Protein AF-A0A3M1G758-F1 (afdb_monomer)

Solvent-accessible surface area (backbone atoms only — not comparable to full-atom values): 5010 Å² total; per-residue (Å²): 80,79,95,74,76,41,67,63,45,81,38,64,57,100,51,29,73,61,25,36,37,34,60,63,30,47,44,62,57,33,50,70,67,70,50,59,76,88,76,58,53,69,82,77,36,33,45,65,84,67,70,62,44,50,74,86,57,57,70,69,60,51,51,51,51,28,59,78,68,73,43,94,74,65,55,57,21,44,100,84,54,30,103

Sequence (83 aa):
MRDNDIGAVPICEHGHLVGIVTDRDIACRGLANGHDPRALRARDVMSDHVVFCQDDEDAEDAVLVMEIRHIRRLPVLDRRQRL

Structure (mmCIF, N/CA/C/O backbone):
data_AF-A0A3M1G758-F1
#
_entry.id   AF-A0A3M1G758-F1
#
loop_
_atom_site.group_PDB
_atom_site.id
_atom_site.type_symbol
_atom_site.label_atom_id
_atom_site.label_alt_id
_atom_site.label_comp_id
_atom_site.label_asym_id
_atom_site.label_entity_id
_atom_site.label_seq_id
_atom_site.pdbx_PDB_ins_code
_atom_site.Cartn_x
_atom_site.Cartn_y
_atom_site.Cartn_z
_atom_site.occupancy
_atom_site.B_iso_or_equiv
_atom_site.auth_seq_id
_atom_site.auth_comp_id
_atom_site.auth_asym_id
_atom_site.auth_atom_id
_atom_site.pdbx_PDB_model_num
ATOM 1 N N . MET A 1 1 ? -4.135 6.885 -9.682 1.00 91.00 1 MET A N 1
ATOM 2 C CA . MET A 1 1 ? -3.307 7.796 -8.865 1.00 91.00 1 MET A CA 1
ATOM 3 C C . MET A 1 1 ? -3.599 9.229 -9.259 1.00 91.00 1 MET A C 1
ATOM 5 O O . MET A 1 1 ? -4.428 9.814 -8.586 1.00 91.00 1 MET A O 1
ATOM 9 N N . ARG A 1 2 ? -3.101 9.730 -10.401 1.00 94.56 2 ARG A N 1
ATOM 10 C CA . ARG A 1 2 ? -3.383 11.096 -10.891 1.00 94.56 2 ARG A CA 1
ATOM 11 C C . ARG A 1 2 ? -4.867 11.482 -10.907 1.00 94.56 2 ARG A C 1
ATOM 13 O O . ARG A 1 2 ? -5.230 12.478 -10.306 1.00 94.56 2 ARG A O 1
ATOM 20 N N . ASP A 1 3 ? -5.712 10.690 -11.563 1.00 97.38 3 ASP A N 1
ATOM 21 C CA . ASP A 1 3 ? -7.114 11.082 -11.788 1.00 97.38 3 ASP A CA 1
ATOM 22 C C . ASP A 1 3 ? -7.952 11.130 -10.492 1.00 97.38 3 ASP A C 1
ATOM 24 O O . ASP A 1 3 ? -9.003 11.756 -10.471 1.00 97.38 3 ASP A O 1
ATOM 28 N N . ASN A 1 4 ? -7.474 10.494 -9.413 1.00 96.44 4 ASN A N 1
ATOM 29 C CA . ASN A 1 4 ? -8.107 10.503 -8.088 1.00 96.44 4 ASN A CA 1
ATOM 30 C C . ASN A 1 4 ? -7.292 11.293 -7.043 1.00 96.44 4 ASN A C 1
ATOM 32 O O . ASN A 1 4 ? -7.637 11.250 -5.871 1.00 96.44 4 ASN A O 1
ATOM 36 N N . ASP A 1 5 ? -6.194 11.944 -7.442 1.00 95.81 5 ASP A N 1
ATOM 37 C CA . ASP A 1 5 ? -5.250 12.639 -6.551 1.00 95.81 5 ASP A CA 1
ATOM 38 C C . ASP A 1 5 ? -4.781 11.805 -5.335 1.00 95.81 5 ASP A C 1
ATOM 40 O O . ASP A 1 5 ? -4.761 12.249 -4.189 1.00 95.81 5 ASP A O 1
ATOM 44 N N . ILE A 1 6 ? -4.411 10.542 -5.585 1.00 95.62 6 ILE A N 1
ATOM 45 C CA . ILE A 1 6 ? -3.930 9.609 -4.550 1.00 95.62 6 ILE A CA 1
ATOM 46 C C . ILE A 1 6 ? -2.497 9.149 -4.812 1.00 95.62 6 ILE A C 1
ATOM 48 O O . ILE A 1 6 ? -2.146 8.809 -5.943 1.00 95.62 6 ILE A O 1
ATOM 52 N N . GLY A 1 7 ? -1.711 9.047 -3.735 1.00 94.62 7 GLY A N 1
ATOM 53 C CA . GLY A 1 7 ? -0.309 8.602 -3.768 1.00 94.62 7 GLY A CA 1
ATOM 54 C C . GLY A 1 7 ? -0.054 7.173 -3.274 1.00 94.62 7 GLY A C 1
ATOM 55 O O . GLY A 1 7 ? 1.096 6.776 -3.068 1.00 94.62 7 GLY A O 1
ATOM 56 N N . ALA A 1 8 ? -1.115 6.401 -3.026 1.00 95.12 8 ALA A N 1
ATOM 57 C CA . ALA A 1 8 ? -1.025 4.969 -2.764 1.00 95.12 8 ALA A CA 1
ATOM 58 C C . ALA A 1 8 ? -2.271 4.229 -3.242 1.00 95.12 8 ALA A C 1
ATOM 60 O O . ALA A 1 8 ? -3.373 4.773 -3.200 1.00 95.12 8 ALA A O 1
ATOM 61 N N . VAL A 1 9 ? -2.081 2.988 -3.678 1.00 95.81 9 VAL A N 1
ATOM 62 C CA . VAL A 1 9 ? -3.137 2.106 -4.169 1.00 95.81 9 VAL A CA 1
ATOM 63 C C . VAL A 1 9 ? -2.949 0.724 -3.540 1.00 95.81 9 VAL A C 1
ATOM 65 O O . VAL A 1 9 ? -1.943 0.066 -3.825 1.00 95.81 9 VAL A O 1
ATOM 68 N N . PRO A 1 10 ? -3.883 0.276 -2.684 1.00 95.69 10 PRO A N 1
ATOM 69 C CA . PRO A 1 10 ? -3.945 -1.108 -2.233 1.00 95.69 10 PRO A CA 1
ATOM 70 C C . PRO A 1 10 ? -4.176 -2.057 -3.413 1.00 95.69 10 PRO A C 1
ATOM 72 O O . PRO A 1 10 ? -4.981 -1.781 -4.302 1.00 95.69 10 PRO A O 1
ATOM 75 N N . ILE A 1 11 ? -3.474 -3.183 -3.418 1.00 96.31 11 ILE A N 1
ATOM 76 C CA . ILE A 1 11 ? -3.608 -4.245 -4.412 1.00 96.31 11 ILE A CA 1
ATOM 77 C C . ILE A 1 11 ? -4.323 -5.409 -3.743 1.00 96.31 11 ILE A C 1
ATOM 79 O O . ILE A 1 11 ? -3.896 -5.875 -2.686 1.00 96.31 11 ILE A O 1
ATOM 83 N N . CYS A 1 12 ? -5.420 -5.866 -4.343 1.00 94.62 12 CYS A N 1
ATOM 84 C CA . CYS A 1 12 ? -6.236 -6.941 -3.796 1.00 94.62 12 CYS A CA 1
ATOM 85 C C . CYS A 1 12 ? -6.398 -8.093 -4.786 1.00 94.62 12 CYS A C 1
ATOM 87 O O . CYS A 1 12 ? -6.600 -7.868 -5.979 1.00 94.62 12 CYS A O 1
ATOM 89 N N . GLU A 1 13 ? -6.407 -9.319 -4.270 1.00 94.44 13 GLU A N 1
ATOM 90 C CA . GLU A 1 13 ? -6.800 -10.521 -5.007 1.00 94.44 13 GLU A CA 1
ATOM 91 C C . GLU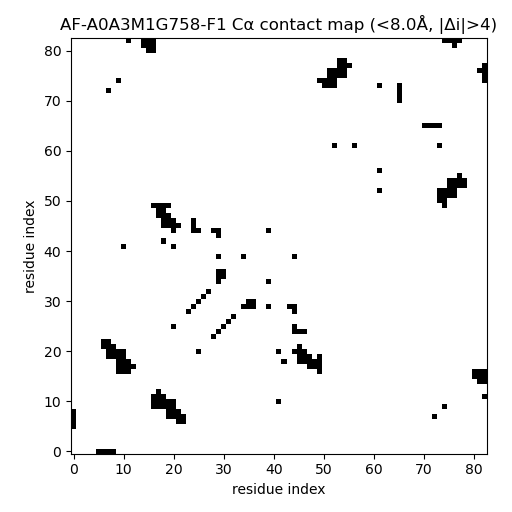 A 1 13 ? -7.996 -11.164 -4.316 1.00 94.44 13 GLU A C 1
ATOM 93 O O . GLU A 1 13 ? -7.983 -11.421 -3.115 1.00 94.44 13 GLU A O 1
ATOM 98 N N . HIS A 1 14 ? -9.082 -11.368 -5.066 1.00 93.88 14 HIS A N 1
ATOM 99 C CA . HIS A 1 14 ? -10.352 -11.875 -4.531 1.00 93.88 14 HIS A CA 1
ATOM 100 C C . HIS A 1 14 ? -10.873 -11.100 -3.304 1.00 93.88 14 HIS A C 1
ATOM 102 O O . HIS A 1 14 ? -11.616 -11.652 -2.497 1.00 93.88 14 HIS A O 1
ATOM 108 N N . GLY A 1 15 ? -10.510 -9.816 -3.195 1.00 91.88 15 GLY A N 1
ATOM 109 C CA . GLY A 1 15 ? -10.849 -8.909 -2.095 1.00 91.88 15 GLY A CA 1
ATOM 110 C C . GLY A 1 15 ? -9.972 -9.033 -0.848 1.00 91.88 15 GLY A C 1
ATOM 111 O O . GLY A 1 15 ? -10.269 -8.379 0.143 1.00 91.88 15 GLY A O 1
ATOM 112 N N . HIS A 1 16 ? -8.908 -9.833 -0.890 1.00 93.31 16 HIS A N 1
ATOM 113 C CA . HIS A 1 16 ? -7.874 -9.854 0.140 1.00 93.31 16 HIS A CA 1
ATOM 114 C C . HIS A 1 16 ? -6.743 -8.908 -0.237 1.00 93.31 16 HIS A C 1
ATOM 116 O O . HIS A 1 16 ? -6.293 -8.914 -1.383 1.00 93.31 16 HIS A O 1
ATOM 122 N N . LEU A 1 17 ? -6.277 -8.113 0.724 1.00 95.19 17 LEU A N 1
ATOM 123 C CA . LEU A 1 17 ? -5.130 -7.232 0.543 1.00 95.19 17 LEU A CA 1
ATOM 124 C C . LEU A 1 17 ? -3.856 -8.069 0.351 1.00 95.19 17 LEU A C 1
ATOM 126 O O . LEU A 1 17 ? -3.454 -8.801 1.251 1.00 95.19 17 LEU A O 1
ATOM 130 N N . VAL A 1 18 ? -3.216 -7.944 -0.812 1.00 95.31 18 VAL A N 1
ATOM 131 C CA . VAL A 1 18 ? -1.975 -8.671 -1.148 1.00 95.31 18 VAL A CA 1
ATOM 132 C C . VAL A 1 18 ? -0.757 -7.759 -1.274 1.00 95.31 18 VAL A C 1
ATOM 134 O O . VAL A 1 18 ? 0.374 -8.238 -1.267 1.00 95.31 18 VAL A O 1
ATOM 137 N N . GLY A 1 19 ? -0.961 -6.446 -1.381 1.00 95.69 19 GLY A N 1
ATOM 138 C CA . GLY A 1 19 ? 0.135 -5.498 -1.531 1.00 95.69 19 GLY A CA 1
ATOM 139 C C . GLY A 1 19 ? -0.326 -4.049 -1.561 1.00 95.69 19 GLY A C 1
ATOM 140 O O . GLY A 1 19 ? -1.519 -3.752 -1.534 1.00 95.69 19 GLY A O 1
ATOM 141 N N . ILE A 1 20 ? 0.632 -3.131 -1.628 1.00 96.31 20 ILE A N 1
ATOM 142 C CA . ILE A 1 20 ? 0.374 -1.703 -1.828 1.00 96.31 20 ILE A CA 1
ATOM 143 C C . ILE A 1 20 ? 1.418 -1.115 -2.773 1.00 96.31 20 ILE A C 1
ATOM 145 O O . ILE A 1 20 ? 2.602 -1.448 -2.693 1.00 96.31 20 ILE A O 1
ATOM 149 N N . VAL A 1 21 ? 0.978 -0.238 -3.673 1.00 96.62 21 VAL A N 1
ATOM 150 C CA . VAL A 1 21 ? 1.857 0.536 -4.558 1.00 96.62 21 VAL A CA 1
ATOM 151 C 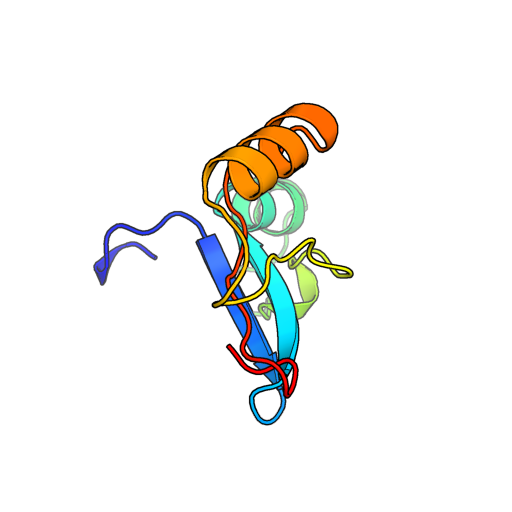C . VAL A 1 21 ? 1.769 2.003 -4.179 1.00 96.62 21 VAL A C 1
ATOM 153 O O . VAL A 1 21 ? 0.674 2.557 -4.099 1.00 96.62 21 VAL A O 1
ATOM 156 N N . THR A 1 22 ? 2.913 2.650 -3.986 1.00 95.06 22 THR A N 1
ATOM 157 C CA . THR A 1 22 ? 3.018 4.100 -3.784 1.00 95.06 22 THR A CA 1
ATOM 158 C C . THR A 1 22 ? 3.754 4.777 -4.939 1.00 95.06 22 THR A C 1
ATOM 160 O O . THR A 1 22 ? 4.464 4.122 -5.704 1.00 95.06 22 THR A O 1
ATOM 163 N N . ASP A 1 23 ? 3.652 6.106 -5.046 1.00 94.81 23 ASP A N 1
ATOM 164 C CA . ASP A 1 23 ? 4.404 6.871 -6.059 1.00 94.81 23 ASP A CA 1
ATOM 165 C C . ASP A 1 23 ? 5.916 6.615 -5.960 1.00 94.81 23 ASP A C 1
ATOM 167 O O . ASP A 1 23 ? 6.623 6.542 -6.967 1.00 94.81 23 ASP A O 1
ATOM 171 N N . ARG A 1 24 ? 6.413 6.425 -4.728 1.00 92.94 24 ARG A N 1
ATOM 172 C CA . ARG A 1 24 ? 7.816 6.101 -4.458 1.00 92.94 24 ARG A CA 1
ATOM 173 C C . ARG A 1 24 ? 8.190 4.728 -5.002 1.00 92.94 24 ARG A C 1
ATOM 175 O O . ARG A 1 24 ? 9.285 4.589 -5.532 1.00 92.94 24 ARG A O 1
ATOM 182 N N . ASP A 1 25 ? 7.312 3.737 -4.895 1.00 94.19 25 ASP A N 1
ATOM 183 C CA . ASP A 1 25 ? 7.581 2.402 -5.430 1.00 94.19 25 ASP A CA 1
ATOM 184 C C . ASP A 1 25 ? 7.687 2.442 -6.957 1.00 94.19 25 ASP A C 1
ATOM 186 O O . ASP A 1 25 ? 8.645 1.920 -7.527 1.00 94.19 25 ASP A O 1
ATOM 190 N N . ILE A 1 26 ? 6.770 3.156 -7.617 1.00 95.00 26 ILE A N 1
ATOM 191 C CA . ILE A 1 26 ? 6.809 3.362 -9.071 1.00 95.00 26 ILE A CA 1
ATOM 192 C C . ILE A 1 26 ? 8.118 4.051 -9.475 1.00 95.00 26 ILE A C 1
ATOM 194 O O . ILE A 1 26 ? 8.810 3.584 -10.381 1.00 95.00 26 ILE A O 1
ATOM 198 N N . ALA A 1 27 ? 8.485 5.136 -8.789 1.00 95.12 27 ALA A N 1
ATOM 199 C CA . ALA A 1 27 ? 9.686 5.902 -9.104 1.00 95.12 27 ALA A CA 1
ATOM 200 C C . ALA A 1 27 ? 10.978 5.113 -8.837 1.00 95.12 27 ALA A C 1
ATOM 202 O O . AL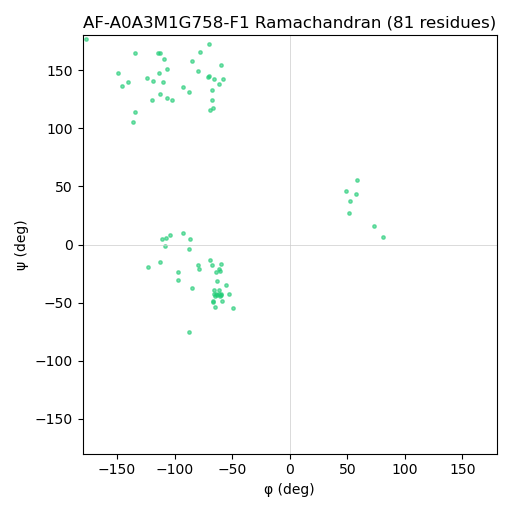A A 1 27 ? 11.849 5.053 -9.701 1.00 95.12 27 ALA A O 1
ATOM 203 N N . CYS A 1 28 ? 11.117 4.509 -7.656 1.00 94.56 28 CYS A N 1
ATOM 204 C CA . CYS A 1 28 ? 12.365 3.892 -7.212 1.00 94.56 28 CYS A CA 1
ATOM 205 C C . CYS A 1 28 ? 12.546 2.454 -7.703 1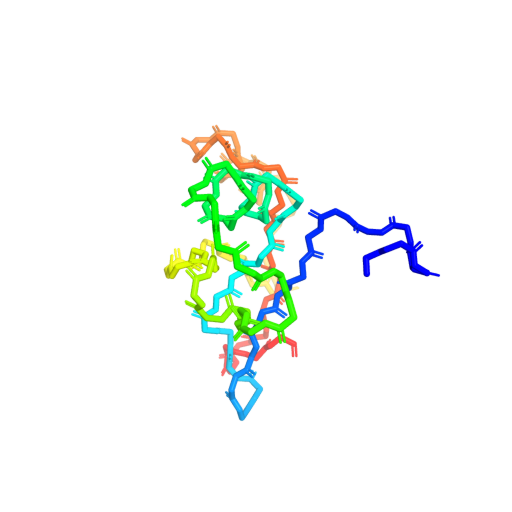.00 94.56 28 CYS A C 1
ATOM 207 O O . CYS A 1 28 ? 13.671 2.065 -7.991 1.00 94.56 28 CYS A O 1
ATOM 209 N N . ARG A 1 29 ? 11.478 1.652 -7.774 1.00 94.12 29 ARG A N 1
ATOM 210 C CA . ARG A 1 29 ? 11.572 0.236 -8.169 1.00 94.12 29 ARG A CA 1
ATOM 211 C C . ARG A 1 29 ? 11.248 0.021 -9.642 1.00 94.12 29 ARG A C 1
ATOM 213 O O . ARG A 1 29 ? 11.815 -0.877 -10.251 1.00 94.12 29 ARG A O 1
ATOM 220 N N . GLY A 1 30 ? 10.379 0.855 -10.216 1.00 94.56 30 GLY A N 1
ATOM 221 C CA . GLY A 1 30 ? 10.052 0.827 -11.640 1.00 94.56 30 GLY A CA 1
ATOM 222 C C . GLY A 1 30 ? 11.005 1.683 -12.475 1.00 94.56 30 GLY A C 1
ATOM 223 O O . GLY A 1 30 ? 11.881 1.164 -13.164 1.00 94.56 30 GLY A O 1
ATOM 224 N N . LEU A 1 31 ? 10.838 3.007 -12.402 1.00 93.94 31 LEU A N 1
ATOM 225 C CA . LEU A 1 31 ? 11.499 3.954 -13.310 1.00 93.94 31 LEU A CA 1
ATOM 226 C C . LEU A 1 31 ? 13.018 4.006 -13.132 1.00 93.94 31 LEU A C 1
ATOM 228 O O . LEU A 1 31 ? 13.754 3.935 -14.114 1.00 93.94 31 LEU A O 1
ATOM 232 N N . ALA A 1 32 ? 13.496 4.125 -11.892 1.00 94.44 32 ALA A N 1
ATOM 233 C CA . ALA A 1 32 ? 14.923 4.283 -11.610 1.00 94.44 32 ALA A CA 1
ATOM 234 C C . ALA A 1 32 ? 15.760 3.064 -12.037 1.00 94.44 32 ALA A C 1
ATOM 236 O O . ALA A 1 32 ? 16.942 3.213 -12.331 1.00 94.44 32 ALA A O 1
ATOM 237 N N . ASN A 1 33 ? 15.140 1.886 -12.136 1.00 90.88 33 ASN A N 1
ATOM 238 C CA . ASN A 1 33 ? 15.783 0.656 -12.598 1.00 90.88 33 ASN A CA 1
ATOM 239 C C . ASN A 1 33 ? 15.746 0.489 -14.131 1.00 90.88 33 ASN A C 1
ATOM 241 O O . ASN A 1 33 ? 16.175 -0.539 -14.648 1.00 90.88 33 ASN A O 1
ATOM 245 N N . GLY A 1 34 ? 15.238 1.482 -14.872 1.00 90.06 34 GLY A N 1
ATOM 246 C CA . GLY 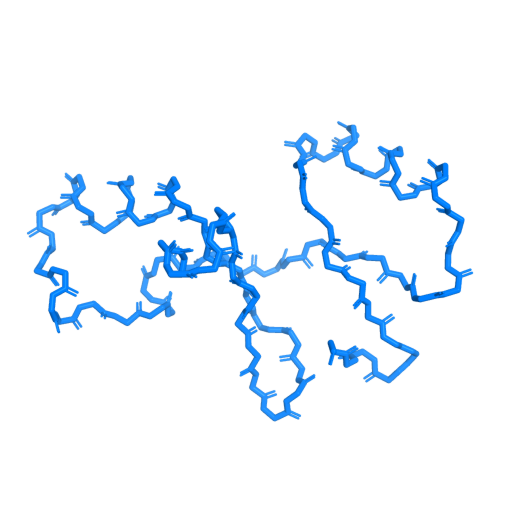A 1 34 ? 15.201 1.467 -16.337 1.00 90.06 34 GLY A CA 1
ATOM 247 C C . GLY A 1 34 ? 14.159 0.518 -16.934 1.00 90.06 34 GLY A C 1
ATOM 248 O O . GLY A 1 34 ? 14.233 0.194 -18.119 1.00 90.06 34 GLY A O 1
ATOM 249 N N . HIS A 1 35 ? 13.193 0.056 -16.138 1.00 91.62 35 HIS A N 1
ATOM 250 C CA . HIS A 1 35 ? 12.104 -0.775 -16.640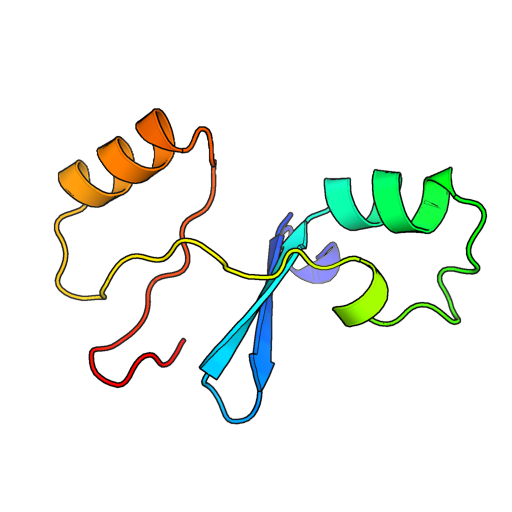 1.00 91.62 35 HIS A CA 1
ATOM 251 C C . HIS A 1 35 ? 11.134 0.042 -17.501 1.00 91.62 35 HIS A C 1
ATOM 253 O O . HIS A 1 35 ? 10.839 1.198 -17.192 1.00 91.62 35 HIS A O 1
ATOM 259 N N . ASP A 1 36 ? 10.591 -0.578 -18.554 1.00 93.50 36 ASP A N 1
ATOM 260 C CA . ASP A 1 36 ? 9.520 0.024 -19.350 1.00 93.50 36 ASP A CA 1
AT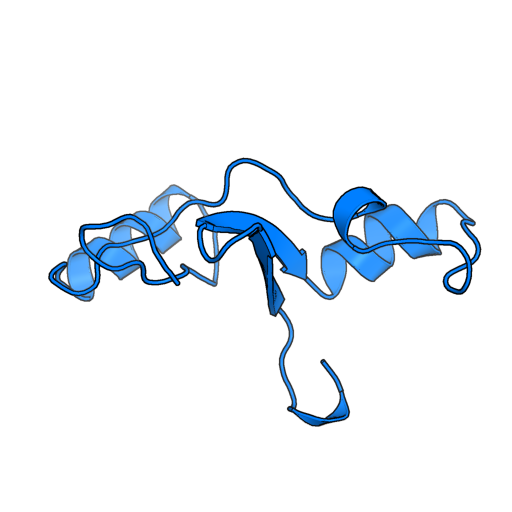OM 261 C C . ASP A 1 36 ? 8.226 0.092 -18.514 1.00 93.50 36 ASP A C 1
ATOM 263 O O . ASP A 1 36 ? 7.653 -0.956 -18.185 1.00 93.50 36 ASP A O 1
ATOM 267 N N . PRO A 1 37 ? 7.707 1.294 -18.203 1.00 89.38 37 PRO A N 1
ATOM 268 C CA . PRO A 1 37 ? 6.484 1.451 -17.418 1.00 89.38 37 PRO A CA 1
ATOM 269 C C . PRO A 1 37 ? 5.256 0.822 -18.077 1.00 89.38 37 PRO A C 1
ATOM 271 O O . PRO A 1 37 ? 4.274 0.545 -17.395 1.00 89.38 37 PRO A O 1
ATOM 274 N N . ARG A 1 38 ? 5.290 0.612 -19.399 1.00 92.94 38 ARG A N 1
ATOM 275 C CA . ARG A 1 38 ? 4.199 -0.022 -20.150 1.00 92.94 38 ARG A CA 1
ATOM 276 C C . ARG A 1 38 ? 4.188 -1.542 -20.006 1.00 92.94 38 ARG A C 1
ATOM 278 O O . ARG A 1 38 ? 3.152 -2.155 -20.248 1.00 92.94 38 ARG A O 1
ATOM 285 N N . ALA A 1 39 ? 5.319 -2.139 -19.637 1.00 94.31 39 ALA A N 1
ATOM 286 C CA . ALA A 1 39 ? 5.456 -3.578 -19.433 1.00 94.31 39 ALA A CA 1
ATOM 287 C C . ALA A 1 39 ? 5.331 -3.982 -17.955 1.00 94.31 39 ALA A C 1
ATOM 289 O O . ALA A 1 39 ? 4.981 -5.128 -17.666 1.00 94.31 39 ALA A O 1
ATOM 290 N N . LEU A 1 40 ? 5.602 -3.052 -17.032 1.00 94.75 40 LEU A N 1
ATOM 291 C CA . LEU A 1 40 ? 5.478 -3.277 -15.595 1.00 94.75 40 LEU A CA 1
ATOM 292 C C . LEU A 1 40 ? 4.028 -3.517 -15.165 1.00 94.75 40 LEU A C 1
ATOM 294 O O . LEU A 1 40 ? 3.085 -2.866 -15.617 1.00 94.75 40 LEU A O 1
ATOM 298 N N . ARG A 1 41 ? 3.866 -4.423 -14.207 1.00 95.19 41 ARG A N 1
ATO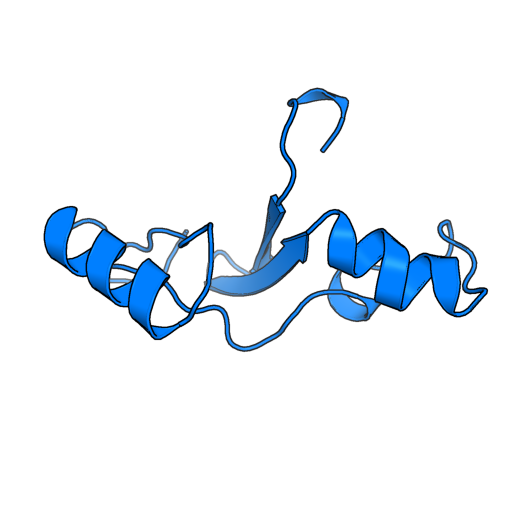M 299 C CA . ARG A 1 41 ? 2.624 -4.680 -13.479 1.00 95.19 41 ARG A CA 1
ATOM 300 C C . ARG A 1 41 ? 2.756 -4.182 -12.045 1.00 95.19 41 ARG A C 1
ATOM 302 O O . ARG A 1 41 ? 3.852 -4.069 -11.509 1.00 95.19 41 ARG A O 1
ATOM 309 N N . ALA A 1 42 ? 1.621 -3.963 -11.381 1.00 94.50 42 ALA A N 1
ATOM 310 C CA . ALA A 1 42 ? 1.596 -3.525 -9.982 1.00 94.50 42 ALA A CA 1
ATOM 311 C C . ALA A 1 42 ? 2.427 -4.437 -9.060 1.00 94.50 42 ALA A C 1
ATOM 313 O O . ALA A 1 42 ? 3.216 -3.944 -8.262 1.00 94.50 42 ALA A O 1
ATOM 314 N N . ARG A 1 43 ? 2.322 -5.761 -9.239 1.00 95.19 43 ARG A N 1
ATOM 315 C CA . ARG A 1 43 ? 3.088 -6.757 -8.473 1.00 95.19 43 ARG A CA 1
ATOM 316 C C . ARG A 1 43 ? 4.609 -6.653 -8.607 1.00 95.19 43 ARG A C 1
ATOM 318 O O . ARG A 1 43 ? 5.307 -7.141 -7.734 1.00 95.19 43 ARG A O 1
ATOM 325 N N . ASP A 1 44 ? 5.108 -6.042 -9.680 1.00 94.81 44 ASP A N 1
ATOM 326 C CA . ASP A 1 44 ? 6.549 -5.938 -9.931 1.00 94.81 44 ASP A CA 1
ATOM 327 C C . ASP A 1 44 ? 7.181 -4.806 -9.100 1.00 94.81 44 ASP A C 1
ATOM 329 O O . ASP A 1 44 ? 8.395 -4.765 -8.922 1.00 94.81 44 ASP A O 1
ATOM 333 N N . VAL A 1 45 ? 6.361 -3.877 -8.589 1.00 95.69 45 VAL A N 1
ATOM 334 C CA . VAL A 1 45 ? 6.816 -2.718 -7.806 1.00 95.69 45 VAL A CA 1
ATOM 335 C C . VAL A 1 45 ? 6.185 -2.631 -6.417 1.00 95.69 45 VAL A C 1
ATOM 337 O O . VAL A 1 45 ? 6.740 -1.954 -5.553 1.00 95.69 45 VAL A O 1
ATOM 340 N N . MET A 1 46 ? 5.052 -3.297 -6.174 1.00 95.50 46 MET A N 1
ATOM 341 C CA . MET A 1 46 ? 4.354 -3.241 -4.888 1.00 95.50 46 MET A CA 1
ATOM 342 C C . MET A 1 46 ? 5.226 -3.742 -3.737 1.00 95.50 46 MET A C 1
ATOM 344 O O . MET A 1 46 ? 6.131 -4.550 -3.926 1.00 95.50 46 MET A O 1
ATOM 348 N N . SER A 1 47 ? 4.937 -3.266 -2.531 1.00 92.94 47 SER A N 1
ATOM 349 C CA . SER A 1 47 ? 5.423 -3.923 -1.319 1.00 92.94 47 SER A CA 1
ATOM 350 C C . SER A 1 47 ? 4.431 -5.011 -0.908 1.00 92.94 47 SER A C 1
ATOM 352 O O . SER A 1 47 ? 3.222 -4.756 -0.861 1.00 92.94 47 SER A O 1
ATOM 354 N N . ASP A 1 48 ? 4.949 -6.204 -0.636 1.00 87.12 48 ASP A N 1
ATOM 355 C CA . ASP A 1 48 ? 4.254 -7.297 0.038 1.00 87.12 48 ASP A CA 1
ATOM 356 C C . ASP A 1 48 ? 4.206 -7.044 1.559 1.00 87.12 48 ASP A C 1
ATOM 358 O O . ASP A 1 48 ? 4.865 -6.144 2.079 1.00 87.12 48 ASP A O 1
ATOM 362 N N . HIS A 1 49 ? 3.363 -7.791 2.280 1.00 81.69 49 HIS A N 1
ATOM 363 C CA . HIS A 1 49 ? 3.214 -7.685 3.743 1.00 81.69 49 HIS A CA 1
ATOM 364 C C . HIS A 1 49 ? 2.814 -6.288 4.249 1.00 81.69 49 HIS A C 1
ATOM 366 O O . HIS A 1 49 ? 3.460 -5.687 5.110 1.00 81.69 49 HIS A O 1
ATOM 372 N N . VAL A 1 50 ? 1.707 -5.771 3.719 1.00 90.38 50 VAL A N 1
ATOM 373 C CA . VAL A 1 50 ? 1.171 -4.463 4.104 1.00 90.38 50 VAL A CA 1
ATOM 374 C C . VAL A 1 50 ? 0.674 -4.496 5.548 1.00 90.38 50 VAL A C 1
ATOM 376 O O . VAL A 1 50 ? -0.175 -5.312 5.898 1.00 90.38 50 VAL A O 1
ATOM 379 N N . VAL A 1 51 ? 1.187 -3.593 6.382 1.00 93.94 51 VAL A N 1
ATOM 380 C CA . VAL A 1 51 ? 0.627 -3.339 7.716 1.00 93.94 51 VAL A CA 1
ATOM 381 C C . VAL A 1 51 ? -0.753 -2.707 7.535 1.00 93.94 51 VAL A C 1
ATOM 383 O O . VAL A 1 51 ? -0.885 -1.778 6.742 1.00 93.94 51 VAL A O 1
ATOM 386 N N . PHE A 1 52 ? -1.755 -3.202 8.254 1.00 95.38 52 PHE A N 1
ATOM 387 C CA . PHE A 1 52 ? -3.141 -2.734 8.211 1.00 95.38 52 PHE A CA 1
ATOM 388 C C . PHE A 1 52 ? -3.690 -2.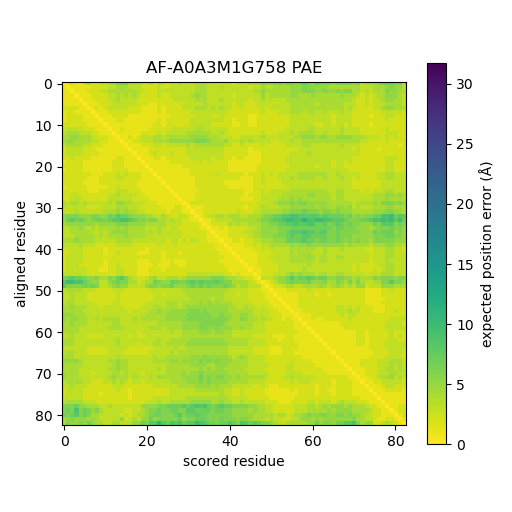573 9.632 1.00 95.38 52 PHE A C 1
ATOM 390 O O . PHE A 1 52 ? -3.098 -3.101 10.575 1.00 95.38 52 PHE A O 1
ATOM 397 N N . CYS A 1 53 ? -4.816 -1.875 9.759 1.00 96.25 53 CYS A N 1
ATOM 398 C CA . CYS A 1 53 ? -5.662 -1.874 10.954 1.00 96.25 53 CYS A CA 1
ATOM 399 C C . CYS A 1 53 ? -7.016 -2.533 10.661 1.00 96.25 53 CYS A C 1
ATOM 401 O O . CYS A 1 53 ? -7.371 -2.763 9.499 1.00 96.25 53 CYS A O 1
ATOM 403 N N . GLN A 1 54 ? -7.757 -2.874 11.709 1.00 96.56 54 GLN A N 1
ATOM 404 C CA . GLN A 1 54 ? -9.150 -3.308 11.597 1.00 96.56 54 GLN A CA 1
ATOM 405 C C . GLN A 1 54 ? -10.114 -2.116 11.556 1.00 96.56 54 GLN A C 1
ATOM 407 O O . GLN A 1 54 ? -9.789 -1.017 12.002 1.00 96.56 54 GLN A O 1
ATOM 412 N N . ASP A 1 55 ? -11.310 -2.337 11.013 1.00 96.44 55 ASP A N 1
ATOM 413 C CA . ASP A 1 55 ? -12.387 -1.342 10.943 1.00 96.44 55 ASP A CA 1
ATOM 414 C C . ASP A 1 55 ? -13.014 -1.001 12.305 1.00 96.44 55 ASP A C 1
ATOM 416 O O . ASP A 1 55 ? -13.721 0.002 12.420 1.00 96.44 55 ASP A O 1
ATOM 420 N N . ASP A 1 56 ? -12.729 -1.805 13.331 1.00 95.69 56 ASP A N 1
ATOM 421 C CA . ASP A 1 56 ? -13.139 -1.603 14.720 1.00 95.69 56 ASP A CA 1
ATOM 422 C C . ASP A 1 56 ? -11.997 -1.186 15.670 1.00 95.69 56 ASP A C 1
ATOM 424 O O . ASP A 1 56 ? -12.234 -1.066 16.873 1.00 95.69 56 ASP A O 1
ATOM 428 N N . GLU A 1 57 ? -10.787 -0.926 15.156 1.00 96.12 57 GLU A N 1
ATOM 429 C CA . GLU A 1 57 ? -9.657 -0.397 15.939 1.00 96.12 57 GLU A CA 1
ATOM 430 C C . GLU A 1 57 ? -9.755 1.122 16.162 1.00 96.12 57 GLU A C 1
ATOM 432 O O . GLU A 1 57 ? -10.273 1.868 15.325 1.00 96.12 57 GLU A O 1
ATOM 437 N N . ASP A 1 58 ? -9.229 1.592 17.300 1.00 97.25 58 ASP A N 1
ATOM 438 C CA . ASP A 1 58 ? -9.190 3.020 17.615 1.00 97.25 58 ASP A CA 1
ATOM 439 C C . ASP A 1 58 ? -8.180 3.761 16.720 1.00 97.25 58 ASP A C 1
ATOM 441 O O . ASP A 1 58 ? -7.109 3.253 16.367 1.00 97.25 58 ASP A O 1
ATOM 445 N N . ALA A 1 59 ? -8.510 5.000 16.358 1.00 96.62 59 ALA A N 1
ATOM 446 C CA . ALA A 1 59 ? -7.638 5.838 15.548 1.00 96.62 59 ALA A CA 1
ATOM 447 C C . ALA A 1 59 ? -6.305 6.158 16.253 1.00 96.62 59 ALA A C 1
ATOM 449 O O . ALA A 1 59 ? -5.286 6.303 15.577 1.00 96.62 59 ALA A O 1
ATOM 450 N N . GLU A 1 60 ? -6.287 6.256 17.585 1.00 97.62 60 GLU A N 1
ATOM 451 C CA . GLU A 1 60 ? -5.075 6.476 18.381 1.00 97.62 60 GLU A CA 1
ATOM 452 C C . GLU A 1 60 ? -4.096 5.302 18.236 1.00 97.62 60 GLU A C 1
ATOM 454 O O . GLU A 1 60 ? -2.904 5.514 17.989 1.00 97.62 60 GLU A O 1
ATOM 459 N N . ASP A 1 61 ? -4.606 4.069 18.276 1.00 97.00 61 ASP A N 1
ATOM 460 C CA . ASP A 1 61 ? -3.809 2.857 18.072 1.00 97.00 61 ASP A CA 1
ATOM 461 C C . ASP A 1 61 ? -3.274 2.780 16.635 1.00 97.00 61 ASP A C 1
ATOM 463 O O . ASP A 1 61 ? -2.092 2.492 16.411 1.00 97.00 61 ASP A O 1
ATOM 467 N N . ALA A 1 62 ? -4.108 3.116 15.644 1.00 97.06 62 ALA A N 1
ATOM 468 C CA . ALA A 1 62 ? -3.694 3.187 14.244 1.00 97.06 62 ALA A CA 1
ATOM 469 C C . ALA A 1 62 ? -2.554 4.202 14.029 1.00 97.06 62 ALA A C 1
ATOM 471 O O . ALA A 1 62 ? -1.572 3.905 13.339 1.00 97.06 62 ALA A O 1
ATOM 472 N N . VAL A 1 63 ? -2.640 5.384 14.650 1.00 96.75 63 VAL A N 1
ATOM 473 C CA . VAL A 1 63 ? -1.588 6.413 14.595 1.00 96.75 63 VAL A CA 1
ATOM 474 C C . VAL A 1 63 ? -0.297 5.918 15.245 1.00 96.75 63 VAL A C 1
ATOM 476 O O . VAL A 1 63 ? 0.780 6.100 14.669 1.00 96.75 63 VAL A O 1
ATOM 479 N N . LEU A 1 64 ? -0.384 5.237 16.388 1.00 97.19 64 LEU A N 1
ATOM 480 C CA . LEU A 1 64 ? 0.782 4.659 17.055 1.00 97.19 64 LEU A CA 1
ATOM 481 C C . LEU A 1 64 ? 1.479 3.612 16.170 1.00 97.19 64 LEU A C 1
ATOM 483 O O . LEU A 1 64 ? 2.706 3.613 16.043 1.00 97.19 64 LEU A O 1
ATOM 487 N N . VAL A 1 65 ? 0.711 2.747 15.498 1.00 96.69 65 VAL A N 1
ATOM 488 C CA . VAL A 1 65 ? 1.253 1.784 14.525 1.00 96.69 65 VAL A CA 1
ATOM 489 C C . VAL A 1 65 ? 1.961 2.508 13.381 1.00 96.69 65 VAL A C 1
ATOM 491 O O . VAL A 1 65 ? 3.069 2.117 13.000 1.00 96.69 65 VAL A O 1
ATOM 494 N N . MET A 1 66 ? 1.354 3.569 12.845 1.00 95.88 66 MET A N 1
ATOM 495 C CA . MET A 1 66 ? 1.952 4.383 11.786 1.00 95.88 66 MET A CA 1
ATOM 496 C C . MET A 1 66 ? 3.287 5.000 12.221 1.00 95.88 66 MET A C 1
ATOM 498 O O . MET A 1 66 ? 4.256 4.955 11.456 1.00 95.88 66 MET A O 1
ATOM 502 N N . GLU A 1 67 ? 3.366 5.512 13.450 1.00 97.00 67 GLU A N 1
ATOM 503 C CA . GLU A 1 67 ? 4.583 6.085 14.028 1.00 97.00 67 GLU A CA 1
ATOM 504 C C . GLU A 1 67 ? 5.686 5.033 14.199 1.00 97.00 67 GLU A C 1
ATOM 506 O O . GLU A 1 67 ? 6.779 5.196 13.650 1.00 97.00 67 GLU A O 1
ATOM 511 N N . ILE A 1 68 ? 5.382 3.921 14.878 1.00 96.75 68 ILE A N 1
ATOM 512 C CA . ILE A 1 68 ? 6.333 2.834 15.167 1.00 96.75 68 ILE A CA 1
ATOM 513 C C . ILE A 1 68 ? 6.870 2.204 13.878 1.00 96.75 68 ILE A C 1
ATOM 515 O O . ILE A 1 68 ? 8.042 1.833 13.793 1.00 96.75 68 ILE A O 1
ATOM 519 N N . ARG A 1 69 ? 6.011 2.044 12.867 1.00 94.25 69 ARG A N 1
ATOM 520 C CA . ARG A 1 69 ? 6.384 1.445 11.577 1.00 94.25 69 ARG A CA 1
ATOM 521 C C . ARG A 1 69 ? 6.926 2.463 10.575 1.00 94.25 69 ARG A C 1
ATOM 523 O O . ARG A 1 69 ? 7.327 2.062 9.485 1.00 94.25 69 ARG A O 1
ATOM 530 N N . HIS A 1 70 ? 6.941 3.751 10.918 1.00 93.50 70 HIS A N 1
ATOM 531 C CA . HIS A 1 70 ? 7.321 4.853 10.031 1.00 93.50 70 HIS A CA 1
ATOM 532 C C . HIS A 1 70 ? 6.566 4.857 8.690 1.00 93.50 70 HIS A C 1
ATOM 534 O O . HIS A 1 70 ? 7.119 5.196 7.637 1.00 93.50 70 HIS A O 1
ATOM 540 N N . ILE A 1 71 ? 5.284 4.497 8.723 1.00 91.50 71 ILE A N 1
ATOM 541 C CA . ILE A 1 71 ? 4.398 4.504 7.557 1.00 91.50 71 ILE A CA 1
ATOM 542 C C . ILE A 1 71 ? 3.413 5.663 7.648 1.00 91.50 71 ILE A C 1
ATOM 544 O O . ILE A 1 71 ? 3.043 6.123 8.719 1.00 91.50 71 ILE A O 1
ATOM 548 N N . ARG A 1 72 ? 2.978 6.157 6.489 1.00 90.88 72 ARG A N 1
ATOM 549 C CA . ARG A 1 72 ? 2.051 7.300 6.392 1.00 90.88 72 ARG A CA 1
ATOM 550 C C . ARG A 1 72 ? 0.652 6.904 5.951 1.00 90.88 72 ARG A C 1
ATOM 552 O O . ARG A 1 72 ? -0.198 7.768 5.774 1.00 90.88 72 ARG A O 1
ATOM 559 N N . ARG A 1 73 ? 0.438 5.617 5.689 1.00 91.75 73 ARG A N 1
ATOM 560 C CA . ARG A 1 73 ? -0.820 5.065 5.194 1.00 91.75 73 ARG A CA 1
ATOM 561 C C . ARG A 1 73 ? -0.995 3.684 5.791 1.00 91.75 73 ARG A C 1
ATOM 563 O O . ARG A 1 73 ? -0.035 2.917 5.811 1.00 91.75 73 ARG A O 1
ATOM 570 N N . LEU A 1 74 ? -2.208 3.407 6.234 1.00 95.19 74 LEU A N 1
ATOM 571 C CA . LEU A 1 74 ? -2.590 2.171 6.890 1.00 95.19 74 LEU A CA 1
ATOM 572 C C . LEU A 1 74 ? -3.933 1.748 6.283 1.00 95.19 74 LEU A C 1
ATOM 574 O O . LEU A 1 74 ? -4.928 2.438 6.502 1.00 95.19 74 LEU A O 1
ATOM 578 N N . PRO A 1 75 ? -3.972 0.721 5.417 1.00 95.69 75 PRO A N 1
ATOM 579 C CA . PRO A 1 75 ? -5.231 0.165 4.944 1.00 95.69 75 PRO A CA 1
ATOM 580 C C . PRO A 1 75 ? -6.085 -0.315 6.117 1.00 95.69 75 PRO A C 1
ATOM 582 O O . PRO A 1 75 ? -5.552 -0.876 7.073 1.00 95.69 75 PRO A O 1
ATOM 585 N N . VAL A 1 76 ? -7.393 -0.114 6.007 1.00 96.56 76 VAL A N 1
ATOM 586 C CA . VAL A 1 76 ? -8.384 -0.564 6.988 1.00 96.56 76 VAL A CA 1
ATOM 587 C C . VAL A 1 76 ? -9.049 -1.811 6.424 1.00 96.56 76 VAL A C 1
ATOM 589 O O . VAL A 1 76 ? -9.545 -1.762 5.301 1.00 96.56 76 VAL A O 1
ATOM 592 N N . LEU A 1 77 ? -9.022 -2.920 7.160 1.00 96.56 77 LEU A N 1
ATOM 593 C CA . LEU A 1 77 ? -9.654 -4.175 6.755 1.00 96.56 77 LEU A CA 1
ATOM 594 C C . LEU A 1 77 ? -10.813 -4.531 7.681 1.00 96.56 77 LEU A C 1
ATOM 596 O O . LEU A 1 77 ? -10.741 -4.299 8.884 1.00 96.56 77 LEU A O 1
ATOM 600 N N . ASP A 1 78 ? -11.837 -5.179 7.137 1.00 95.94 78 ASP A N 1
ATOM 601 C CA . ASP A 1 78 ? -12.885 -5.798 7.945 1.00 95.94 78 ASP A CA 1
ATOM 602 C C . ASP A 1 78 ? -12.366 -7.044 8.696 1.00 95.94 78 ASP A C 1
ATOM 604 O O . ASP A 1 78 ? -11.281 -7.580 8.425 1.00 95.94 78 ASP A O 1
ATOM 608 N N . ARG A 1 79 ? -13.202 -7.594 9.586 1.00 93.25 79 ARG A N 1
ATOM 609 C CA . ARG A 1 79 ? -12.911 -8.838 10.332 1.00 93.25 79 ARG A CA 1
ATOM 610 C C . ARG A 1 79 ? -12.671 -10.077 9.463 1.00 93.25 79 ARG A C 1
ATOM 612 O O . ARG A 1 79 ? -12.182 -11.094 9.956 1.00 93.25 79 ARG A O 1
ATOM 619 N N . ARG A 1 80 ? -13.057 -10.050 8.185 1.00 92.56 80 ARG A N 1
ATOM 620 C CA . ARG A 1 80 ? -12.799 -11.121 7.206 1.00 92.56 80 ARG A CA 1
ATOM 621 C C . ARG A 1 80 ? -11.503 -10.867 6.428 1.00 92.56 80 ARG A C 1
ATOM 623 O O . ARG A 1 80 ? -11.234 -11.588 5.463 1.00 92.56 80 ARG A O 1
ATOM 630 N N . GLN A 1 81 ? -10.713 -9.879 6.853 1.00 87.44 81 GLN A N 1
ATOM 631 C CA . GLN A 1 81 ? -9.488 -9.412 6.213 1.00 87.44 81 GLN A CA 1
ATOM 632 C C . GLN A 1 81 ? -9.722 -8.967 4.768 1.00 87.44 81 GLN A C 1
ATOM 634 O O . GLN A 1 81 ? -8.973 -9.324 3.849 1.00 87.44 81 GLN A O 1
ATOM 639 N N . ARG A 1 82 ? -10.810 -8.223 4.566 1.00 91.62 82 ARG A N 1
ATOM 640 C CA . ARG A 1 82 ? -11.212 -7.644 3.287 1.00 91.62 82 ARG A CA 1
ATOM 641 C C . ARG A 1 82 ? -11.040 -6.137 3.335 1.00 91.62 82 ARG A C 1
ATOM 643 O O . ARG A 1 82 ? -11.344 -5.524 4.351 1.00 91.62 82 ARG A O 1
ATOM 650 N N . LEU A 1 83 ? -10.550 -5.580 2.232 1.00 87.56 83 LEU A N 1
ATOM 651 C CA . LEU A 1 83 ? -10.489 -4.137 2.010 1.00 87.56 83 LEU A CA 1
ATOM 652 C C . LEU A 1 83 ? -11.842 -3.609 1.515 1.00 87.56 83 LEU A C 1
ATOM 654 O O . LEU A 1 83 ? -12.488 -4.344 0.726 1.00 87.56 83 LEU A O 1
#

Nearest PDB structures (foldseek):
  4fry-assembly1_A  TM=8.912E-01  e=2.272E-05  Burkholderia ambifaria MC40-6
  2rc3-assembly1_D  TM=9.030E-01  e=2.129E-04  Nitrosomonas europaea ATCC 19718
  5mcp-assembly1_C  TM=8.455E-01  e=1.421E-03  Eremothecium gossypii ATCC 10895
  5mcp-assembly1_D  TM=8.003E-01  e=1.328E-03  Eremothecium gossypii ATCC 10895
  3fhm-assembly2_B  TM=7.239E-01  e=3.919E-04  Agrobacterium fabrum str. C58

Radius of gyration: 14.01 Å; Cα contacts (8 Å, |Δi|>4): 111; chains: 1; bounding box: 29×24×38 Å

Foldseek 3Di:
DVVVPDQKDFDDDVQAGFWMDGPCLCVPQNPVVPHDPVPDDCVSRTDGPAAAAEPPDDPVVVVVCCVVVVHDDHHYAYPVNGD

Secondary structure (DSSP, 8-state):
-GGGT-SEEEEEETTEEEEEEEHHHIIIIIITTT--TTT--HHHHPBSS---EETTS-HHHHHHHHHHTT-S---EE-TTSB-

Mean predicted aligned error: 3.04 Å

pLDDT: mean 94.28, std 2.69, range [81.69, 97.62]